Protein AF-M0ELV0-F1 (afdb_monomer)

Sequence (76 aa):
MLAVSSTDEWLPGIPDAGTNKLDAMADAEQTNPREELKKTDYDTELGLAMTEDAQRVSHGELSSDEAATEAVRGDA

Organism: NCBI:txid1227467

Mean predicted aligned error: 16.15 Å

InterPro domains:
  IPR031604 4Fe-4S ferredoxin iron-sulfur binding domain-containing protein, N-terminal [PF16947] (27-66)

Nearest PDB structures (foldseek):
  4mal-assembly2_B  TM=4.274E-01  e=8.155E+00  Pseudomonas aeruginosa PAO1

Solvent-accessible surface area (backbone atoms only — not comparable to full-atom values): 5046 Å² total; per-residue (Å²): 136,85,85,82,84,76,80,84,77,75,62,93,85,65,78,91,56,58,73,69,49,55,52,52,51,53,62,73,68,60,72,59,65,73,61,61,53,67,76,50,85,72,88,38,75,64,53,53,52,53,51,53,41,51,49,34,33,75,72,69,77,37,54,69,72,53,51,64,49,54,73,72,64,81,77,134

Structure (mmCIF, N/CA/C/O backbone):
data_AF-M0ELV0-F1
#
_entry.id   AF-M0ELV0-F1
#
loop_
_atom_site.group_PDB
_atom_site.id
_atom_site.type_symbol
_atom_site.label_atom_id
_atom_site.label_alt_id
_atom_site.label_comp_id
_atom_site.label_asym_id
_atom_site.label_entity_id
_atom_site.label_seq_id
_atom_site.pdbx_PDB_ins_code
_atom_site.Cartn_x
_atom_site.Cartn_y
_atom_site.Cartn_z
_atom_site.occupancy
_atom_site.B_iso_or_equiv
_atom_site.auth_seq_id
_atom_site.auth_comp_id
_atom_site.auth_asym_id
_atom_site.auth_atom_id
_atom_site.pdbx_PDB_model_num
ATOM 1 N N . MET A 1 1 ? -1.813 37.669 26.833 1.00 34.50 1 MET A N 1
ATOM 2 C CA . MET A 1 1 ? -2.699 36.697 26.159 1.00 34.50 1 MET A CA 1
ATOM 3 C C . MET A 1 1 ? -4.126 36.982 26.596 1.00 34.50 1 MET A C 1
ATOM 5 O O . MET A 1 1 ? -4.354 37.050 27.796 1.00 34.50 1 MET A O 1
ATOM 9 N N . LEU A 1 2 ? -5.031 37.240 25.644 1.00 47.62 2 LEU A N 1
ATOM 10 C CA . LEU A 1 2 ? -6.468 37.416 25.889 1.00 47.62 2 LEU A CA 1
ATOM 11 C C . LEU A 1 2 ? -7.123 36.048 26.126 1.00 47.62 2 LEU A C 1
ATOM 13 O O . LEU A 1 2 ? -6.880 35.118 25.361 1.00 47.62 2 LEU A O 1
ATOM 17 N N . ALA A 1 3 ? -7.967 35.954 27.152 1.00 42.28 3 ALA A N 1
ATOM 18 C CA . ALA A 1 3 ? -8.848 34.816 27.376 1.00 42.28 3 ALA A CA 1
ATOM 19 C C . ALA A 1 3 ? -10.036 34.893 26.405 1.00 42.28 3 ALA A C 1
ATOM 21 O O . ALA A 1 3 ? -10.812 35.848 26.448 1.00 42.28 3 ALA A O 1
ATOM 22 N N . VAL A 1 4 ? -10.174 33.895 25.531 1.00 50.25 4 VAL A N 1
ATOM 23 C CA . VAL A 1 4 ? -11.413 33.651 24.790 1.00 50.25 4 VAL A CA 1
ATOM 24 C C . VAL A 1 4 ? -12.307 32.784 25.674 1.00 50.25 4 VAL A C 1
ATOM 26 O O . VAL A 1 4 ? -12.033 31.615 25.911 1.00 50.25 4 VAL A O 1
ATOM 29 N N . SER A 1 5 ? -13.351 33.392 26.227 1.00 50.81 5 SER A N 1
ATOM 30 C CA . SER A 1 5 ? -14.454 32.690 26.880 1.00 50.81 5 SER A CA 1
ATOM 31 C C . SER A 1 5 ? -15.485 32.370 25.802 1.00 50.81 5 SER A C 1
ATOM 33 O O . SER A 1 5 ? -16.384 33.172 25.565 1.00 50.81 5 SER A O 1
ATOM 35 N N . SER A 1 6 ? -15.339 31.244 25.106 1.00 52.09 6 SER A N 1
ATOM 36 C CA . SER A 1 6 ? -16.483 30.644 24.413 1.00 52.09 6 SER A CA 1
ATOM 37 C C . SER A 1 6 ? -17.122 29.685 25.399 1.00 52.09 6 SER A C 1
ATOM 39 O O . SER A 1 6 ? -16.543 28.658 25.727 1.00 52.09 6 SER A O 1
ATOM 41 N N . THR A 1 7 ? -18.254 30.084 25.963 1.00 55.53 7 THR A N 1
ATOM 42 C CA . THR A 1 7 ? -19.098 29.200 26.757 1.00 55.53 7 THR A CA 1
ATOM 43 C C . THR A 1 7 ? -19.528 28.029 25.878 1.00 55.53 7 THR A C 1
ATOM 45 O O . THR A 1 7 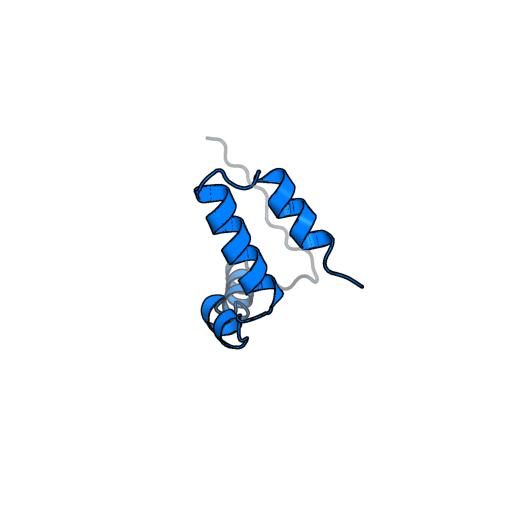? -20.216 28.220 24.876 1.00 55.53 7 THR A O 1
ATOM 48 N N . ASP A 1 8 ? -19.084 26.835 26.265 1.00 56.31 8 ASP A N 1
ATOM 49 C CA . ASP A 1 8 ? -19.520 25.521 25.790 1.00 56.31 8 ASP A CA 1
ATOM 50 C C . ASP A 1 8 ? -21.015 25.302 26.090 1.00 56.31 8 ASP A C 1
ATOM 52 O O . ASP A 1 8 ? -21.389 24.515 26.961 1.00 56.31 8 ASP A O 1
ATOM 56 N N . GLU A 1 9 ? -21.912 26.027 25.422 1.00 62.97 9 GLU A N 1
ATOM 57 C CA . GLU A 1 9 ? -23.344 25.748 25.547 1.00 62.97 9 GLU A CA 1
ATOM 58 C C . GLU A 1 9 ? -23.696 24.515 24.709 1.00 62.97 9 GLU A C 1
ATOM 60 O O . GLU A 1 9 ? -23.963 24.575 23.509 1.00 62.97 9 GLU A O 1
ATOM 65 N N . TRP A 1 10 ? -23.637 23.366 25.378 1.00 66.62 10 TRP A N 1
ATOM 66 C CA . TRP A 1 10 ? -23.954 22.052 24.842 1.00 66.62 10 TRP A CA 1
ATOM 67 C C . TRP A 1 10 ? -25.376 22.005 24.252 1.00 66.62 10 TRP A C 1
ATOM 69 O O . TRP A 1 10 ? -26.357 22.299 24.939 1.00 66.62 10 TRP A O 1
ATOM 79 N N . LEU A 1 11 ? -25.512 21.603 22.982 1.00 75.69 11 LEU A N 1
ATOM 80 C CA . LEU A 1 11 ? -26.816 21.519 22.313 1.00 75.69 11 LEU A CA 1
ATOM 81 C C . LEU A 1 11 ? -27.685 20.399 22.925 1.00 75.69 11 LEU A C 1
ATOM 83 O O . LEU A 1 11 ? -27.222 19.257 23.037 1.00 75.69 11 LEU A O 1
ATOM 87 N N . PRO A 1 12 ? -28.959 20.666 23.274 1.00 71.31 12 PRO A N 1
ATOM 88 C CA . PRO A 1 12 ? -29.839 19.652 23.842 1.00 71.31 12 PRO A CA 1
ATOM 89 C C . PRO A 1 12 ? -30.080 18.523 22.828 1.00 71.31 12 PRO A C 1
ATOM 91 O O . PRO A 1 12 ? -30.628 18.749 21.752 1.00 71.31 12 PRO A O 1
ATOM 94 N N . GLY A 1 13 ? -29.665 17.300 23.174 1.00 69.19 13 GLY A N 1
ATOM 95 C CA . GLY A 1 13 ? -29.843 16.091 22.356 1.00 69.19 13 GLY A CA 1
ATOM 96 C C . GLY A 1 13 ? -28.544 15.401 21.936 1.00 69.19 13 GLY A C 1
ATOM 97 O O . GLY A 1 13 ? -28.573 14.219 21.600 1.00 69.19 13 GLY A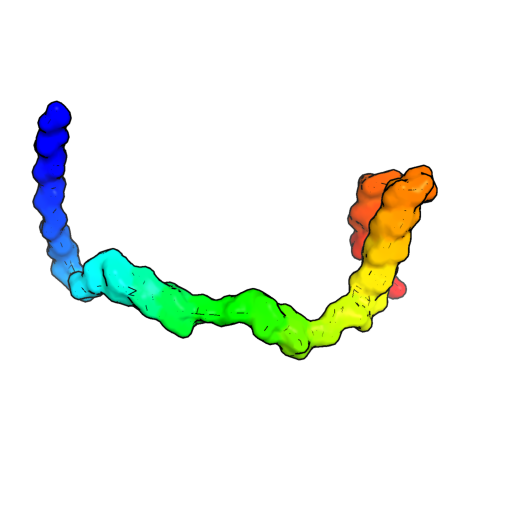 O 1
ATOM 98 N N . ILE A 1 14 ? -27.402 16.087 22.014 1.00 74.19 14 ILE A N 1
ATOM 99 C CA . ILE A 1 14 ? -26.092 15.444 21.879 1.00 74.19 14 ILE A CA 1
ATOM 100 C C . ILE A 1 14 ? -25.722 14.899 23.268 1.00 74.19 14 ILE A C 1
ATOM 102 O O . ILE A 1 14 ? -25.807 15.648 24.238 1.00 74.19 14 ILE A O 1
ATOM 106 N N . PRO A 1 15 ? -25.364 13.618 23.438 1.00 70.00 15 PRO A N 1
ATOM 107 C CA . PRO A 1 15 ? -24.851 13.139 24.716 1.00 70.00 15 PRO A CA 1
ATOM 108 C C .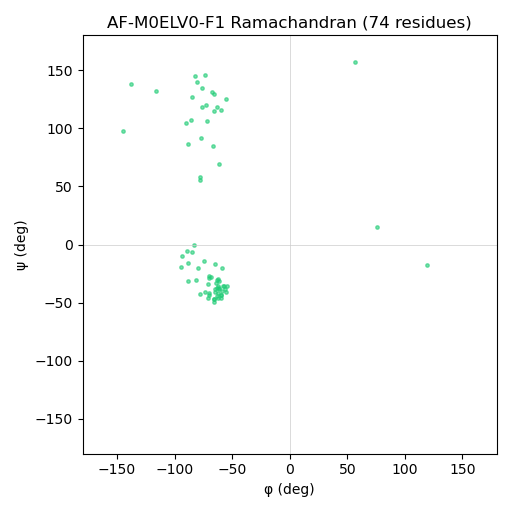 PRO A 1 15 ? -23.509 13.805 25.012 1.00 70.00 15 PRO A C 1
ATOM 110 O O . PRO A 1 15 ? -22.624 13.749 24.158 1.00 70.00 15 PRO A O 1
ATOM 113 N N . ASP A 1 16 ? -23.344 14.374 26.211 1.00 69.12 16 ASP A N 1
ATOM 114 C CA . ASP A 1 16 ? -22.034 14.815 26.700 1.00 69.12 16 ASP A CA 1
ATOM 115 C C . ASP A 1 16 ? -21.124 13.617 26.932 1.00 69.12 16 ASP A C 1
ATOM 117 O O . ASP A 1 16 ? -21.072 13.005 27.999 1.00 69.12 16 ASP A O 1
ATOM 121 N N . ALA A 1 17 ? -20.483 13.206 25.846 1.00 65.38 17 ALA A N 1
ATOM 122 C CA . ALA A 1 17 ? -19.492 12.160 25.858 1.00 65.38 17 ALA A CA 1
ATOM 123 C C . ALA A 1 17 ? -18.141 12.697 26.356 1.00 65.38 17 ALA A C 1
ATOM 125 O O . ALA A 1 17 ? -17.317 11.906 26.801 1.00 65.38 17 ALA A O 1
ATOM 126 N N . GLY A 1 18 ? -17.888 14.010 26.328 1.00 63.94 18 GLY A N 1
ATOM 127 C CA . GLY A 1 18 ? -16.528 14.542 26.369 1.00 63.94 18 GLY A CA 1
ATOM 128 C C . GLY A 1 18 ? -15.655 13.996 25.223 1.00 63.94 18 GLY A C 1
ATOM 129 O O . GLY A 1 18 ? -15.896 12.924 24.663 1.00 63.94 18 GLY A O 1
ATOM 130 N N . THR A 1 19 ? -14.595 14.712 24.856 1.00 63.06 19 THR A N 1
ATOM 131 C CA . THR A 1 19 ? -13.638 14.242 23.831 1.00 63.06 19 THR A CA 1
ATOM 132 C C . THR A 1 19 ? -13.050 12.874 24.192 1.00 63.06 19 THR A C 1
ATOM 134 O O . THR A 1 19 ? -12.979 11.976 23.362 1.00 63.06 19 THR A O 1
ATOM 137 N N . ASN A 1 20 ? -12.780 12.667 25.482 1.00 63.19 20 ASN A N 1
ATOM 138 C CA . ASN A 1 20 ? -12.144 11.461 26.009 1.00 63.19 20 ASN A CA 1
ATOM 139 C C . ASN A 1 20 ? -12.945 10.170 25.775 1.00 63.19 20 ASN A C 1
ATOM 141 O O . ASN A 1 20 ? -12.354 9.101 25.656 1.00 63.19 20 ASN A O 1
ATOM 145 N N . LYS A 1 21 ? -14.284 10.226 25.746 1.00 62.53 21 LYS A N 1
ATOM 146 C CA . LYS A 1 21 ? -15.102 9.020 25.529 1.00 62.53 21 LYS A CA 1
ATOM 147 C C . LYS A 1 21 ? -15.199 8.661 24.052 1.00 62.53 21 LYS A C 1
ATOM 149 O O . LYS A 1 21 ? -15.319 7.483 23.742 1.00 62.53 21 LYS A O 1
ATOM 154 N N . LEU A 1 22 ? -15.155 9.653 23.164 1.00 64.75 22 LEU A N 1
ATOM 155 C CA . LEU A 1 22 ? -15.129 9.424 21.720 1.00 64.75 22 LEU A CA 1
ATOM 156 C C . LEU A 1 22 ? -13.782 8.833 21.294 1.00 64.75 22 LEU A C 1
ATOM 158 O O . LEU A 1 22 ? -13.769 7.840 20.571 1.00 64.75 22 LEU A O 1
ATOM 162 N N . ASP A 1 23 ? -12.680 9.366 21.828 1.00 69.44 23 ASP A N 1
ATOM 163 C CA . ASP A 1 23 ? -11.338 8.809 21.618 1.00 69.44 23 ASP A CA 1
ATOM 164 C C . ASP A 1 23 ? -11.260 7.362 22.133 1.00 69.44 23 ASP A C 1
ATOM 166 O O . ASP A 1 23 ? -10.824 6.467 21.415 1.00 69.44 23 ASP A O 1
ATOM 170 N N . ALA A 1 24 ? -11.818 7.087 23.319 1.00 67.75 24 ALA A N 1
ATOM 171 C CA . ALA A 1 24 ? -11.869 5.731 23.87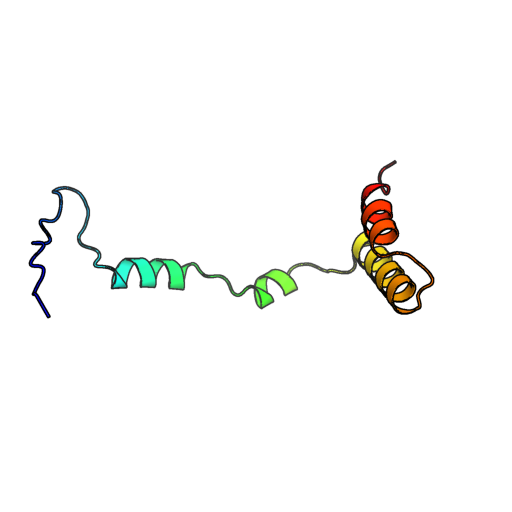0 1.00 67.75 24 ALA A CA 1
ATOM 172 C C . ALA A 1 24 ? -12.694 4.740 23.022 1.00 67.75 24 ALA A C 1
ATOM 174 O O . ALA A 1 24 ? -12.411 3.542 23.034 1.00 67.75 24 ALA A O 1
ATOM 175 N N . MET A 1 25 ? -13.724 5.205 22.306 1.00 69.44 25 MET A N 1
ATOM 176 C CA . MET A 1 25 ? -14.491 4.362 21.378 1.00 69.44 25 MET A CA 1
ATOM 177 C C . MET A 1 25 ? -13.689 4.059 20.107 1.00 69.44 25 MET A C 1
ATOM 179 O O . MET A 1 25 ? -13.687 2.916 19.658 1.00 69.44 25 MET A O 1
ATOM 183 N N . ALA A 1 26 ? -12.966 5.044 19.567 1.00 68.12 26 ALA A N 1
ATOM 184 C CA . ALA A 1 26 ? -12.095 4.853 18.408 1.00 68.12 26 ALA A CA 1
ATOM 185 C C . ALA A 1 26 ? -10.925 3.902 18.718 1.00 68.12 26 ALA A C 1
ATOM 187 O O . ALA A 1 26 ? -10.624 3.013 17.920 1.00 68.12 26 ALA A O 1
ATOM 188 N N . ASP A 1 27 ? -10.325 4.033 19.902 1.00 67.38 27 ASP A N 1
ATOM 189 C CA . ASP A 1 27 ? -9.259 3.146 20.373 1.00 67.38 27 ASP A CA 1
ATOM 190 C C . ASP A 1 27 ? -9.746 1.695 20.528 1.00 67.38 27 ASP A C 1
ATOM 192 O O . ASP A 1 27 ? -9.017 0.753 20.216 1.00 67.38 27 ASP A O 1
ATOM 196 N N . ALA A 1 28 ? -10.990 1.494 20.980 1.00 68.00 28 ALA A N 1
ATOM 197 C CA . ALA A 1 28 ? -11.581 0.165 21.146 1.00 68.00 28 ALA A CA 1
ATOM 198 C C . ALA A 1 28 ? -11.874 -0.546 19.811 1.00 68.00 28 ALA A C 1
ATOM 200 O O . ALA A 1 28 ? -11.889 -1.777 19.760 1.00 68.00 28 ALA A O 1
ATOM 201 N N . GLU A 1 29 ? -12.107 0.211 18.740 1.00 66.75 29 GLU A N 1
ATOM 202 C CA . GLU A 1 29 ? -12.405 -0.306 17.398 1.00 66.75 29 GLU A CA 1
ATOM 203 C C . GLU A 1 29 ? -11.150 -0.431 16.516 1.00 66.75 29 GLU A C 1
ATOM 205 O O . GLU A 1 29 ? -11.192 -1.043 15.442 1.00 66.75 29 GLU A O 1
ATOM 210 N N . GLN A 1 30 ? -10.009 0.111 16.956 1.00 77.31 30 GLN A N 1
ATOM 211 C CA . GLN A 1 30 ? -8.786 0.099 16.169 1.00 77.31 30 GLN A CA 1
ATOM 212 C C . GLN A 1 30 ? -8.183 -1.307 16.107 1.00 77.31 30 GLN A C 1
ATOM 214 O O . GLN A 1 30 ? -7.566 -1.814 17.043 1.00 77.31 30 GLN A O 1
ATOM 219 N N . THR A 1 31 ? -8.323 -1.940 14.948 1.00 78.56 31 THR A N 1
ATOM 220 C CA . THR A 1 31 ? -7.739 -3.259 14.718 1.00 78.56 31 THR A CA 1
ATOM 221 C C . THR A 1 31 ? -6.256 -3.135 14.375 1.00 78.56 31 THR A C 1
ATOM 223 O O . THR A 1 31 ? -5.859 -2.234 13.634 1.00 78.56 31 THR A O 1
ATOM 226 N N . ASN A 1 32 ? -5.417 -4.031 14.905 1.00 81.88 32 ASN A N 1
ATOM 227 C CA . ASN A 1 32 ? -3.978 -4.002 14.656 1.00 81.88 32 ASN A CA 1
ATOM 228 C C . ASN A 1 32 ? -3.692 -4.287 13.170 1.00 81.88 32 ASN A C 1
ATOM 230 O O . ASN A 1 32 ? -3.899 -5.419 12.722 1.00 81.88 32 ASN A O 1
ATOM 234 N N . PRO A 1 33 ? -3.134 -3.323 12.409 1.00 77.50 33 PRO A N 1
ATOM 235 C CA . PRO A 1 33 ? -2.907 -3.506 10.979 1.00 77.50 33 PRO A CA 1
ATOM 236 C C . PRO A 1 33 ? -2.018 -4.712 10.681 1.00 77.50 33 PRO A C 1
ATOM 238 O O . PRO A 1 33 ? -2.247 -5.429 9.718 1.00 77.50 33 PRO A O 1
ATOM 241 N N . ARG A 1 34 ? -1.022 -4.996 11.530 1.00 77.56 34 ARG A N 1
ATOM 242 C CA . ARG A 1 34 ? -0.130 -6.147 11.327 1.00 77.56 34 ARG A CA 1
ATOM 243 C C . ARG A 1 34 ? -0.831 -7.481 11.554 1.00 77.56 34 ARG A C 1
ATOM 245 O O . ARG A 1 34 ? -0.387 -8.476 10.997 1.00 77.56 34 ARG A O 1
ATOM 252 N N . GLU A 1 35 ? -1.848 -7.533 12.408 1.00 81.56 35 GLU A N 1
ATOM 253 C CA . GLU A 1 35 ? -2.609 -8.762 12.651 1.00 81.56 35 GLU A CA 1
ATOM 254 C C . GLU A 1 35 ? -3.600 -9.019 11.529 1.00 81.56 35 GLU A C 1
ATOM 256 O O . GLU A 1 35 ? -3.659 -10.147 11.052 1.00 81.56 35 GLU A O 1
ATOM 261 N N . GLU A 1 36 ? -4.295 -7.983 11.052 1.00 79.62 36 GLU A N 1
ATOM 262 C CA . GLU A 1 36 ? -5.151 -8.095 9.867 1.00 79.62 36 GLU A CA 1
ATOM 263 C C . GLU A 1 36 ? -4.355 -8.511 8.645 1.00 79.62 36 GLU A C 1
ATOM 265 O O . GLU A 1 36 ? -4.743 -9.443 7.946 1.00 79.62 36 GLU A O 1
ATOM 270 N N . LEU A 1 37 ? -3.198 -7.880 8.433 1.00 72.94 37 LEU A N 1
ATOM 271 C CA . LEU A 1 37 ? -2.382 -8.195 7.280 1.00 72.94 37 LEU A CA 1
ATOM 272 C C . LEU A 1 37 ? -1.936 -9.671 7.304 1.00 72.94 37 LEU A C 1
ATOM 274 O O . LEU A 1 37 ? -1.981 -10.340 6.282 1.00 72.94 37 LEU A O 1
ATOM 278 N N . LYS A 1 38 ? -1.602 -10.246 8.460 1.00 78.38 38 LYS A N 1
ATOM 279 C CA . LYS A 1 38 ? -1.208 -11.666 8.554 1.00 78.38 38 LYS A CA 1
ATOM 280 C C . LYS A 1 38 ? -2.312 -12.668 8.204 1.00 78.38 38 LYS A C 1
ATOM 282 O O . LYS A 1 38 ? -1.995 -13.838 8.022 1.00 78.38 38 LYS A O 1
ATOM 287 N N . LYS A 1 39 ? -3.586 -12.263 8.176 1.00 79.88 39 LYS A N 1
ATOM 288 C CA . LYS A 1 39 ? -4.705 -13.173 7.871 1.00 79.88 39 LYS A CA 1
ATOM 289 C C . LYS A 1 39 ? -4.789 -13.534 6.391 1.00 79.88 39 LYS A C 1
ATOM 291 O O . LYS A 1 39 ? -5.528 -14.449 6.042 1.00 79.88 39 LYS A O 1
ATOM 296 N N . THR A 1 40 ? -4.083 -12.800 5.540 1.00 69.88 40 THR A N 1
ATOM 297 C CA . THR A 1 40 ? -4.085 -12.992 4.094 1.00 69.88 40 THR A CA 1
ATOM 298 C C . THR A 1 40 ? -2.699 -13.404 3.631 1.00 69.88 40 THR A C 1
ATOM 300 O O . THR A 1 40 ? -1.712 -12.758 3.986 1.00 69.88 40 THR A O 1
ATOM 303 N N . ASP A 1 41 ? -2.630 -14.441 2.804 1.00 68.50 41 ASP A N 1
ATOM 304 C CA . ASP A 1 41 ? -1.391 -14.823 2.137 1.00 68.50 41 ASP A CA 1
ATOM 305 C C . ASP A 1 41 ? -1.088 -13.796 1.029 1.00 68.50 41 ASP A C 1
ATOM 307 O O . ASP A 1 41 ? -1.904 -13.568 0.136 1.00 68.50 41 ASP A O 1
ATOM 311 N N . TYR A 1 42 ? 0.068 -13.128 1.115 1.00 64.56 42 TYR A N 1
ATOM 312 C CA . TYR A 1 42 ? 0.498 -12.084 0.165 1.00 64.56 42 TYR A CA 1
ATOM 313 C C . TYR A 1 42 ? 1.146 -12.627 -1.105 1.00 64.56 42 TYR A C 1
ATOM 315 O O . TYR A 1 42 ? 1.508 -11.844 -1.986 1.00 64.56 42 TYR A O 1
ATOM 323 N N . ASP A 1 43 ? 1.265 -13.948 -1.214 1.00 63.09 43 ASP A N 1
ATOM 324 C CA . ASP A 1 43 ? 1.860 -14.646 -2.350 1.00 63.09 43 ASP A CA 1
ATOM 325 C C . ASP A 1 43 ? 0.861 -14.706 -3.514 1.00 63.09 43 ASP A C 1
ATOM 327 O O . ASP A 1 43 ? 0.442 -15.760 -3.986 1.00 63.09 43 ASP A O 1
ATOM 331 N N . THR A 1 44 ? 0.432 -13.525 -3.947 1.00 75.25 44 THR A N 1
ATOM 332 C CA . THR A 1 44 ? -0.360 -13.345 -5.158 1.00 75.25 44 THR A CA 1
ATOM 333 C C . THR A 1 44 ? 0.578 -13.320 -6.358 1.00 75.25 44 THR A C 1
ATOM 335 O O . THR A 1 44 ? 1.681 -12.774 -6.283 1.00 75.25 44 THR A O 1
ATOM 338 N N . GLU A 1 45 ? 0.133 -13.869 -7.487 1.00 76.81 45 GLU A N 1
ATOM 339 C CA . GLU A 1 45 ? 0.889 -13.825 -8.748 1.00 76.81 45 GLU A CA 1
ATOM 340 C C . GLU A 1 45 ? 1.264 -12.379 -9.124 1.00 76.81 45 GLU A C 1
ATOM 342 O O . GLU A 1 45 ? 2.380 -12.118 -9.572 1.00 76.81 45 GLU A O 1
ATOM 347 N N . LEU A 1 46 ? 0.379 -11.421 -8.821 1.00 78.62 46 LEU A N 1
ATOM 348 C CA . LEU A 1 46 ? 0.630 -9.991 -8.990 1.00 78.62 46 LEU A CA 1
ATOM 349 C C . LEU A 1 46 ? 1.746 -9.466 -8.069 1.00 78.62 46 LEU A C 1
ATOM 351 O O . LEU A 1 46 ? 2.634 -8.756 -8.529 1.00 78.62 46 LEU A O 1
ATOM 355 N N . GLY A 1 47 ? 1.729 -9.810 -6.778 1.00 75.62 47 GLY A N 1
ATOM 356 C CA . GLY A 1 47 ? 2.759 -9.386 -5.821 1.00 75.62 47 GLY A CA 1
ATOM 357 C C . GLY A 1 47 ? 4.155 -9.907 -6.177 1.00 75.62 47 GLY A C 1
ATOM 358 O O . GLY A 1 47 ? 5.149 -9.191 -6.015 1.00 75.62 47 GLY A O 1
ATOM 359 N N . LEU A 1 48 ? 4.227 -11.125 -6.721 1.00 80.19 48 LEU A N 1
ATOM 360 C CA . LEU A 1 48 ? 5.462 -11.706 -7.250 1.00 80.19 48 LEU A CA 1
ATOM 361 C C . LEU A 1 48 ? 5.962 -10.935 -8.480 1.00 80.19 48 LEU A C 1
ATOM 363 O O . LEU A 1 48 ? 7.116 -10.507 -8.485 1.00 80.19 48 LEU A O 1
ATOM 367 N N . ALA A 1 49 ? 5.090 -10.675 -9.459 1.00 82.56 49 ALA A N 1
ATOM 368 C CA . ALA A 1 49 ? 5.436 -9.901 -10.654 1.00 82.56 49 ALA A CA 1
ATOM 369 C C . ALA A 1 49 ? 5.913 -8.476 -10.306 1.00 82.56 49 ALA A C 1
ATOM 371 O O . ALA A 1 49 ? 6.949 -8.023 -10.787 1.00 82.56 49 ALA A O 1
ATOM 372 N N . MET A 1 50 ? 5.232 -7.796 -9.377 1.00 82.81 50 MET A N 1
ATOM 373 C CA . MET A 1 50 ? 5.634 -6.462 -8.910 1.00 82.81 50 MET A CA 1
ATOM 374 C C . MET A 1 50 ? 6.995 -6.468 -8.201 1.00 82.81 50 MET A C 1
ATOM 376 O O . MET A 1 50 ? 7.743 -5.492 -8.283 1.00 82.81 50 MET A O 1
ATOM 380 N N . THR A 1 51 ? 7.327 -7.552 -7.496 1.00 85.75 51 THR A N 1
ATOM 381 C CA . THR A 1 51 ? 8.629 -7.695 -6.832 1.00 85.75 51 THR A CA 1
ATOM 382 C C . THR A 1 51 ? 9.751 -7.878 -7.855 1.00 85.75 51 THR A C 1
ATOM 384 O O . THR A 1 51 ? 10.812 -7.270 -7.705 1.00 85.75 51 THR A O 1
ATOM 387 N N . GLU A 1 52 ? 9.526 -8.674 -8.901 1.00 84.12 52 GLU A N 1
ATOM 388 C CA . GLU A 1 52 ? 10.475 -8.855 -10.007 1.00 84.12 52 GLU A CA 1
ATOM 389 C C . GLU A 1 52 ? 10.700 -7.544 -10.774 1.00 84.12 52 GLU A C 1
ATOM 391 O O . GLU A 1 52 ? 11.843 -7.140 -11.002 1.00 84.12 52 GLU A O 1
ATOM 396 N N . ASP A 1 53 ? 9.634 -6.801 -11.067 1.00 86.75 53 ASP A N 1
ATOM 397 C CA . ASP A 1 53 ? 9.743 -5.497 -11.721 1.00 86.75 53 ASP A CA 1
ATOM 398 C C . ASP A 1 53 ? 10.472 -4.467 -10.853 1.00 86.75 53 ASP A C 1
ATOM 400 O O . ASP A 1 53 ? 11.310 -3.715 -11.356 1.00 86.75 53 ASP A O 1
ATOM 404 N N . ALA A 1 54 ? 10.246 -4.466 -9.535 1.00 86.62 54 ALA A N 1
ATOM 405 C CA . ALA A 1 54 ? 10.988 -3.605 -8.617 1.00 86.62 54 ALA A CA 1
ATOM 406 C C . ALA A 1 54 ? 12.496 -3.914 -8.624 1.00 86.62 54 ALA A C 1
ATOM 408 O O . ALA A 1 54 ? 13.319 -2.993 -8.560 1.00 86.62 54 ALA A O 1
ATOM 409 N N . GLN A 1 55 ? 12.876 -5.190 -8.746 1.00 86.75 55 GLN A N 1
ATOM 410 C CA . GLN A 1 55 ? 14.278 -5.583 -8.901 1.00 86.75 55 GLN A CA 1
ATOM 411 C C . GLN A 1 55 ? 14.849 -5.074 -10.227 1.00 86.75 55 GLN A C 1
ATOM 413 O O . GLN A 1 55 ? 15.905 -4.441 -10.230 1.00 86.75 55 GLN A O 1
ATOM 418 N N . ARG A 1 56 ? 14.133 -5.259 -11.341 1.00 88.12 56 ARG A N 1
ATOM 419 C CA . ARG A 1 56 ? 14.547 -4.763 -12.665 1.00 88.12 56 ARG A CA 1
ATOM 420 C C . ARG A 1 56 ? 14.719 -3.242 -12.689 1.00 88.12 56 ARG A C 1
ATOM 422 O O . ARG A 1 56 ? 15.705 -2.748 -13.238 1.00 88.12 56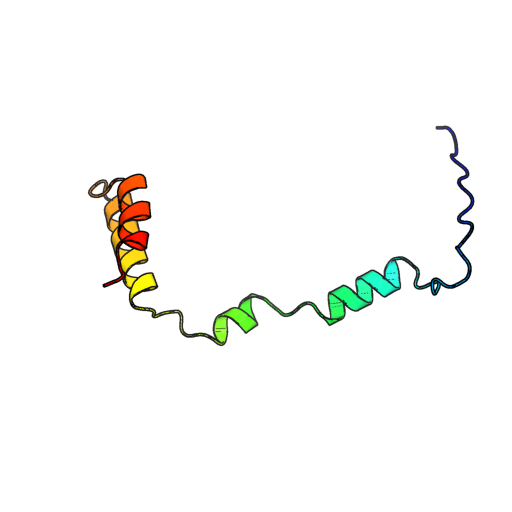 ARG A O 1
ATOM 429 N N . VAL A 1 57 ? 13.830 -2.493 -12.030 1.00 88.56 57 VAL A N 1
ATOM 430 C CA . VAL A 1 57 ? 13.969 -1.035 -11.849 1.00 88.56 57 VAL A CA 1
ATOM 431 C C . VAL A 1 57 ? 15.219 -0.701 -11.040 1.00 88.56 57 VAL A C 1
ATOM 433 O O . VAL A 1 57 ? 16.001 0.163 -11.437 1.00 88.56 57 VAL A O 1
ATOM 436 N N . SER A 1 58 ? 15.460 -1.413 -9.935 1.00 85.31 58 SER A N 1
ATOM 437 C CA . SER A 1 58 ? 16.661 -1.214 -9.116 1.00 85.31 58 SER A CA 1
ATOM 438 C C . SER A 1 58 ? 17.959 -1.511 -9.874 1.00 85.31 58 SER A C 1
ATOM 440 O O . SER A 1 58 ? 18.993 -0.922 -9.556 1.00 85.31 58 SER A O 1
ATOM 442 N N . HIS A 1 59 ? 17.925 -2.417 -10.850 1.00 90.25 59 HIS A N 1
ATOM 443 C CA . HIS A 1 59 ? 19.059 -2.735 -11.717 1.00 90.25 59 HIS A CA 1
ATOM 444 C C . HIS A 1 59 ? 19.194 -1.789 -12.922 1.00 90.25 59 HIS A C 1
ATOM 446 O O . HIS A 1 59 ? 20.200 -1.842 -13.626 1.00 90.25 59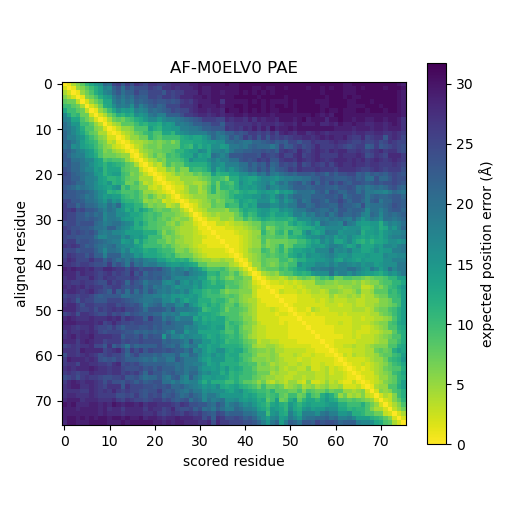 HIS A O 1
ATOM 452 N N . GLY A 1 60 ? 18.233 -0.882 -13.131 1.00 89.31 60 GLY A N 1
ATOM 453 C CA . GLY A 1 60 ? 18.205 0.039 -14.269 1.00 89.31 60 GLY A CA 1
ATOM 454 C C . GLY A 1 60 ? 17.790 -0.618 -15.589 1.00 89.31 60 GLY A C 1
ATOM 455 O O . GLY A 1 60 ? 17.998 -0.037 -16.651 1.00 89.31 60 GLY A O 1
ATOM 456 N N . GLU A 1 61 ? 17.219 -1.821 -15.528 1.00 88.88 61 GLU A N 1
ATOM 457 C CA . GLU A 1 61 ? 16.769 -2.612 -16.681 1.00 88.88 61 GLU A CA 1
ATOM 458 C C . GLU A 1 61 ? 15.321 -2.297 -17.083 1.00 88.88 61 GLU A C 1
ATOM 460 O O . GLU A 1 61 ? 14.889 -2.653 -18.178 1.00 88.88 61 GLU A O 1
ATOM 465 N N . LEU A 1 62 ? 14.573 -1.633 -16.197 1.00 87.25 62 LEU A N 1
ATOM 466 C CA . LEU A 1 62 ? 13.190 -1.212 -16.394 1.00 87.25 62 LEU A CA 1
ATOM 467 C C . LEU A 1 62 ? 13.011 0.213 -15.859 1.00 87.25 62 LEU A C 1
ATOM 469 O O . LEU A 1 62 ? 13.535 0.554 -14.798 1.00 87.25 62 LEU A O 1
ATOM 473 N N . SER A 1 63 ? 12.278 1.063 -16.577 1.00 86.19 63 SER A N 1
ATOM 474 C CA . SER A 1 63 ? 11.904 2.378 -16.046 1.00 86.19 63 SER A CA 1
ATOM 475 C C . SER A 1 63 ? 10.814 2.234 -14.983 1.00 86.19 63 SER A C 1
ATOM 477 O O . SER A 1 63 ? 9.920 1.399 -15.109 1.00 86.19 63 SER A O 1
ATOM 479 N N . SER A 1 64 ? 10.829 3.092 -13.962 1.00 80.19 64 SER A N 1
ATOM 480 C CA . SER A 1 64 ? 9.782 3.130 -12.932 1.00 80.19 64 SER A CA 1
ATOM 481 C C . SER A 1 64 ? 8.383 3.354 -13.515 1.00 80.19 64 SER A C 1
ATOM 483 O O . SER A 1 64 ? 7.413 2.778 -13.028 1.00 80.19 64 SER A O 1
ATOM 485 N N . ASP A 1 65 ? 8.285 4.153 -14.579 1.00 83.38 65 ASP A N 1
ATOM 486 C CA . ASP A 1 65 ? 7.011 4.432 -15.250 1.00 83.38 65 ASP A CA 1
ATOM 487 C C . ASP A 1 65 ? 6.508 3.201 -16.017 1.00 83.38 65 ASP A C 1
ATOM 489 O O . ASP A 1 65 ? 5.309 2.941 -16.081 1.00 83.38 65 ASP A O 1
ATOM 493 N N . GLU A 1 66 ? 7.434 2.410 -16.560 1.00 80.25 66 GLU A N 1
ATOM 494 C CA . GLU A 1 66 ? 7.131 1.190 -17.305 1.00 80.25 66 GLU A CA 1
ATOM 495 C C . GLU A 1 66 ? 6.631 0.091 -16.360 1.00 80.25 66 GLU A C 1
ATOM 497 O O . GLU A 1 66 ? 5.555 -0.458 -16.597 1.00 80.25 66 GLU A O 1
ATOM 502 N N . ALA A 1 67 ? 7.310 -0.110 -15.223 1.00 80.12 67 ALA A N 1
ATOM 503 C CA . ALA A 1 67 ? 6.880 -1.011 -14.148 1.00 80.12 67 ALA A CA 1
ATOM 504 C C . ALA A 1 67 ? 5.464 -0.690 -13.633 1.00 80.12 67 ALA A C 1
ATOM 506 O O . ALA A 1 67 ? 4.649 -1.584 -13.409 1.0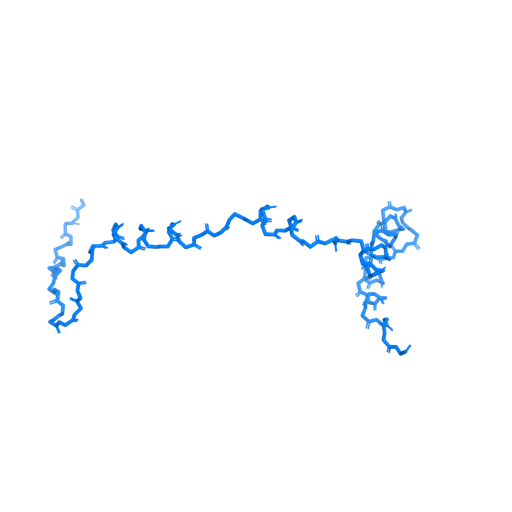0 80.12 67 ALA A O 1
ATOM 507 N N . ALA A 1 68 ? 5.136 0.598 -13.486 1.00 76.50 68 ALA A N 1
ATOM 508 C CA . ALA A 1 68 ? 3.812 1.025 -13.039 1.00 76.50 68 ALA A CA 1
ATOM 509 C C . ALA A 1 68 ? 2.706 0.745 -14.075 1.00 76.50 68 ALA A C 1
ATOM 511 O O . ALA A 1 68 ? 1.548 0.567 -13.701 1.00 76.50 68 ALA A O 1
ATOM 512 N N . THR A 1 69 ? 3.043 0.709 -15.370 1.00 72.88 69 THR A N 1
ATOM 513 C CA . THR A 1 69 ? 2.073 0.449 -16.449 1.00 72.88 69 THR A CA 1
ATOM 514 C C . THR A 1 69 ? 1.8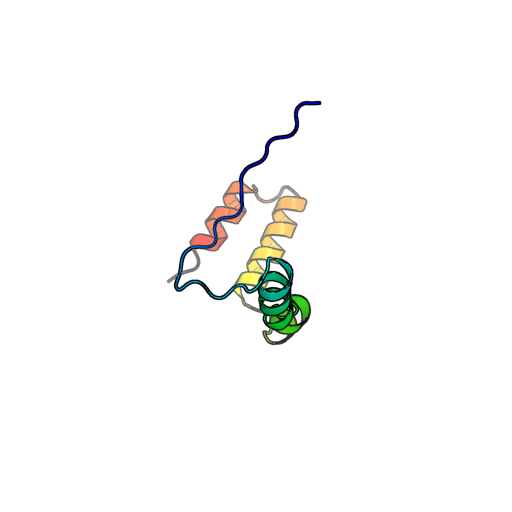96 -1.033 -16.775 1.00 72.88 69 THR A C 1
ATOM 516 O O . THR A 1 69 ? 0.788 -1.433 -17.135 1.00 72.88 69 THR A O 1
ATOM 519 N N . GLU A 1 70 ? 2.943 -1.850 -16.624 1.00 62.31 70 GLU A N 1
ATOM 520 C CA . GLU A 1 70 ? 2.892 -3.306 -16.825 1.00 62.31 70 GLU A CA 1
ATOM 521 C C . GLU A 1 70 ? 1.929 -3.955 -15.816 1.00 62.31 70 GLU A C 1
ATOM 523 O O . GLU A 1 70 ? 1.056 -4.734 -16.201 1.00 62.31 70 GLU A O 1
ATOM 528 N N . ALA A 1 71 ? 1.972 -3.507 -14.553 1.00 61.09 71 ALA A N 1
ATOM 529 C CA . ALA A 1 71 ? 1.075 -3.947 -13.480 1.00 61.09 71 ALA A CA 1
ATOM 530 C C . ALA A 1 71 ? -0.425 -3.709 -13.765 1.00 61.09 71 ALA A C 1
ATOM 532 O O . ALA A 1 71 ? -1.279 -4.352 -13.159 1.00 61.09 71 ALA A O 1
ATOM 533 N N . VAL A 1 72 ? -0.763 -2.796 -14.686 1.00 59.25 72 VAL A N 1
ATOM 534 C CA . VAL A 1 72 ? -2.149 -2.473 -15.080 1.00 59.25 72 VAL A CA 1
ATOM 535 C C . VAL A 1 72 ? -2.599 -3.277 -16.308 1.00 59.25 72 VAL A C 1
ATOM 537 O O . VAL A 1 72 ? -3.796 -3.400 -16.554 1.00 59.25 72 VAL A O 1
ATOM 540 N N . ARG A 1 73 ? -1.665 -3.833 -17.093 1.00 58.34 73 ARG A N 1
ATOM 541 C CA . ARG A 1 73 ? -1.962 -4.514 -18.367 1.00 58.34 73 ARG A CA 1
ATOM 542 C C . ARG A 1 73 ? -2.248 -6.018 -18.213 1.00 58.34 73 ARG A C 1
ATOM 544 O O . ARG A 1 73 ? -2.622 -6.658 -19.192 1.00 58.34 73 ARG A O 1
ATOM 551 N N . GLY A 1 74 ? -2.100 -6.570 -17.008 1.00 59.19 74 GLY A N 1
ATOM 552 C CA . GLY A 1 74 ? -2.372 -7.973 -16.680 1.00 59.19 74 GLY A CA 1
ATOM 553 C C . GLY A 1 74 ? -3.857 -8.315 -16.515 1.00 59.19 74 GLY A C 1
ATOM 554 O O . GLY A 1 74 ? -4.229 -8.829 -15.466 1.00 59.19 74 GLY A O 1
ATOM 555 N N . ASP A 1 75 ? -4.692 -8.038 -17.522 1.00 54.25 75 ASP A N 1
ATOM 556 C CA . ASP A 1 75 ? -6.043 -8.616 -17.608 1.00 54.25 75 ASP A CA 1
ATOM 557 C C . ASP A 1 75 ? -6.446 -8.899 -19.070 1.00 54.25 75 ASP A C 1
ATOM 559 O O . ASP A 1 75 ? -6.862 -8.002 -19.814 1.00 54.25 75 ASP A O 1
ATOM 563 N N . ALA A 1 76 ? -6.265 -10.162 -19.472 1.00 40.25 76 ALA A N 1
ATOM 564 C CA . ALA A 1 76 ? -7.059 -10.890 -20.465 1.00 40.25 76 ALA A CA 1
ATOM 565 C C . ALA A 1 76 ? -6.907 -12.404 -20.246 1.00 40.25 76 ALA A C 1
ATOM 567 O O . ALA A 1 76 ? -5.747 -12.877 -20.207 1.00 40.25 76 ALA A O 1
#

Foldseek 3Di:
DDDDPPPPPDDPPDPPCDPVNVVVVVVVPDDDPVVVVVVDDPPDPLSVLLVVQVVCVVVVNDPPVRSVVVSVPPDD

pLDDT: mean 71.23, std 12.47, range [34.5, 90.25]

Radius of gyration: 25.12 Å; Cα contacts (8 Å, |Δi|>4): 19; chains: 1; bounding box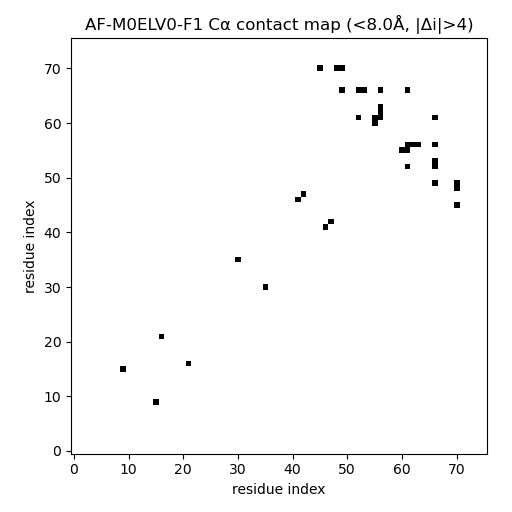: 49×52×48 Å

Secondary structure (DSSP, 8-state):
---------PPTTS---HHHHHHHHHHHH---HHHHHTTS----HHHHHHHHHHHHHHTTSS-HHHHHHHHHH---

=== Feature glossary ===
Legend for the data blocks above and below:

— What the protein is —

Sequence gives the chain of amino acids in standard one-letter code (A=alanine, C=cysteine, …, Y=tyrosine), read N→C. It is the only feature that is directly encoded by the gene; all structural features are derived from the folded form of this sequence.

The annotation block draws on four external resources. InterPro: which protein families and domains the sequence belongs to. GO: standardized terms for what the protein does, what process it participates in, and where in the cell it acts. CATH: which structural fold it has in the CATH hierarchy. Organism: the species of origin.

— Where its atoms are —

Atomic coordinates in PDBx/mmCIF format — the same representation the Protein Data Bank distributes. Each line of the _atom_site loop places one backbone atom in Cartesian space (units: ångströms, origin: arbitrary).

Six rendered views show the 3D structure from the faces of a cube — i.e. along ±x, ±y, ±z. Rendering representation is drawn randomly per protein from cartoon (secondary-structure ribbons), sticks (backbone bonds), or molecular surface; coloring is either N→C rainbow (blue at the N-terminus through red at the C-terminus) or one color per chain.

— Local backbone conformation —

DSSP 8-state secondary structure assigns each residue one of H (α-helix), G (3₁₀-helix), I (π-helix), E (extended β-strand), B (isolated β-bridge), T (hydrogen-bonded turn), S (bend), or '-' (coil). The assignment is computed from backbone hydrogen-bond geometry via the Kabsch–Sander algorithm.

P-SEA three-state annotation labels each residue as helix, strand, or coil based purely on the geometry of the Cα trace. It serves as a fallback when the full backbone (and thus DSSP) is unavailable.

φ (phi) and ψ (psi) are the two rotatable backbone dihedrals per residue: φ is the C(i-1)–N–Cα–C torsion, ψ is the N–Cα–C–N(i+1) torsion, both in degrees on (−180°, 180°]. α-helical residues cluster near (−60°, −45°); β-strand residues near (−120°, +130°). A Ramachandran plot is simply a scatter of (φ, ψ) for every residue.

— Global shape and packing —

Radius of gyration (Rg) is the root-mean-square distance of Cα atoms from their centroid — a single number for overall size and compactness. A globular domain of N residues has Rg ≈ 2.2·N^0.38 Å; an extended or disordered chain has a much larger Rg. The Cα contact count is the number of residue pairs whose Cα atoms are within 8 Å and are more than four positions apart in sequence — a standard proxy for tertiary packing density. The bounding box is the smallest axis-aligned box enclosing all Cα atoms.

Accessible surface area quantifies burial. A residue with SASA near zero is packed into the hydrophobic core; one with SASA >100 Å² sits on the surface. Computed here via the Shrake–Rupley numerical algorithm with a 1.4 Å probe.

The contact map is a binary N×N matrix image: pixel (i, j) is dark where Cα_i and Cα_j are within 8 Å and |i−j|>4. Because the |i−j|>4 filter removes local helical contacts, off-diagonal stripes parallel to the main diagonal indicate parallel β-sheets; stripes perpendicular to it indicate antiparallel β-sheets. The Ramachandran plot scatters every residue's (φ, ψ) pair against the sterically allowed regions. The PAE heatmap renders the predicted-aligned-error matrix.

— Structural neighborhood —

A 3Di character summarizes, for each residue, the relative orientation of the Cα frame of its nearest spatial neighbor. Because it encodes fold topology rather than chemistry, 3Di alignments detect remote structural similarity that sequence alignment misses.

Structural nearest neighbors (via Foldseek easy-search vs the PDB). Reported per hit: target PDB id, E-value, and alignment TM-score. A TM-score above ~0.5 is the conventional threshold for 'same fold'.

— Confidence and disorder —

For AlphaFold models, the B-factor field carries pLDDT — the model's own estimate of local accuracy on a 0–100 scale. Regions with pLDDT<50 should be treated as essentially unmodeled; they often correspond to intrinsically disordered segments.

B-factor (Debye–Waller factor) reflects atomic displacement in the crystal lattice. It is an experimental observable (units Å²), not a prediction; low values mean the atom is pinned down, high values mean it moves or is heterogeneous across the crystal.

Predicted Aligned Error (PAE) is an AlphaFold confidence matrix: entry (i, j) is the expected error in the position of residue j, in ångströms, when the prediction is superimposed on the true structure at residue i. Low PAE within a block of residues means that block is internally rigid and well-predicted; high PAE between two blocks means their relative placement is uncertain even if each block individually is confident.